Protein AF-A0A1B1LR56-F1 (afdb_monomer_lite)

Foldseek 3Di:
DLVPDDLLVLVLLQVLLCLVPPPDNVVQQVPFDDDPQKGWFKWKAQLVQLHIDRDDDPPVPPPPDDRSIFIDHTQIHNLVVLLVVFDPVDPVSVVSSSLSRSLSSLVCSNPDPDPCVVRPHDPSSSVSNSVVLCDWDQDPVGIRHSVCCVPPPNVVSCVVPPDPPDDDD

Structure (mmCIF, N/CA/C/O backbone):
data_AF-A0A1B1LR56-F1
#
_entry.id   AF-A0A1B1LR56-F1
#
loop_
_atom_site.group_PDB
_atom_site.id
_atom_site.type_symbol
_atom_site.label_atom_id
_atom_site.label_alt_id
_atom_site.label_comp_id
_atom_site.label_asym_id
_atom_site.label_entity_id
_atom_site.label_seq_id
_atom_site.pdbx_PDB_ins_code
_atom_site.Cartn_x
_atom_site.Cartn_y
_atom_site.Cartn_z
_atom_site.occupancy
_atom_site.B_iso_or_equiv
_atom_site.auth_seq_id
_atom_site.auth_comp_id
_atom_site.auth_asym_id
_atom_site.auth_atom_id
_atom_site.pdbx_PDB_model_num
ATOM 1 N N . MET A 1 1 ? -9.926 16.434 1.431 1.00 73.56 1 MET A N 1
ATOM 2 C CA . MET A 1 1 ? -9.501 15.300 0.572 1.00 73.56 1 MET A CA 1
ATOM 3 C C . MET A 1 1 ? -9.455 14.011 1.371 1.00 73.56 1 MET A C 1
ATOM 5 O O . MET A 1 1 ? -10.307 13.180 1.122 1.00 73.56 1 MET A O 1
ATOM 9 N N . LEU A 1 2 ? -8.568 13.867 2.366 1.00 81.00 2 LEU A N 1
ATOM 10 C CA . LEU A 1 2 ? -8.526 12.662 3.217 1.00 81.00 2 LEU A CA 1
ATOM 11 C C . LEU A 1 2 ? -9.817 12.456 4.045 1.00 81.00 2 LEU A C 1
ATOM 13 O O . LEU A 1 2 ? -10.242 11.331 4.253 1.00 81.00 2 LEU A O 1
ATOM 17 N N . GLU A 1 3 ? -10.476 13.548 4.446 1.00 82.62 3 GLU A N 1
ATOM 18 C CA . GLU A 1 3 ? -11.754 13.559 5.191 1.00 82.62 3 GLU A CA 1
ATOM 19 C C . GLU A 1 3 ? -12.938 12.956 4.427 1.00 82.62 3 GLU A C 1
ATOM 21 O O . GLU A 1 3 ? -13.871 12.465 5.048 1.00 82.62 3 GLU A O 1
ATOM 26 N N . ASN A 1 4 ? -12.882 12.951 3.092 1.00 86.56 4 ASN A N 1
ATOM 27 C CA . ASN A 1 4 ? -13.979 12.476 2.245 1.00 86.56 4 ASN A CA 1
ATOM 28 C C . ASN A 1 4 ? -13.796 11.009 1.829 1.00 86.56 4 ASN A C 1
ATOM 30 O O . ASN A 1 4 ? -14.557 10.504 1.009 1.00 86.56 4 ASN A O 1
ATOM 34 N N . LEU A 1 5 ? -12.750 10.348 2.331 1.00 88.44 5 LEU A N 1
ATOM 35 C CA . LEU A 1 5 ? -12.433 8.975 1.969 1.00 88.44 5 LEU A CA 1
ATOM 36 C C . LEU A 1 5 ? -13.263 7.989 2.791 1.00 88.44 5 LEU A C 1
ATOM 38 O O . LEU A 1 5 ? -13.366 8.102 4.019 1.00 88.44 5 LEU A O 1
ATOM 42 N N . SER A 1 6 ? -13.790 6.980 2.099 1.00 90.75 6 SER A N 1
ATOM 43 C CA . SER A 1 6 ? -14.394 5.806 2.734 1.00 90.75 6 SER A CA 1
ATOM 44 C C . SER A 1 6 ? -13.370 5.060 3.595 1.00 90.75 6 SER A C 1
ATOM 46 O O . SER A 1 6 ? -12.160 5.200 3.406 1.00 90.75 6 SER A O 1
ATOM 48 N N . ASP A 1 7 ? -13.835 4.225 4.523 1.00 89.62 7 ASP A N 1
ATOM 49 C CA . ASP A 1 7 ? -12.948 3.463 5.414 1.00 89.62 7 ASP A CA 1
ATOM 50 C C . ASP A 1 7 ? -11.958 2.568 4.641 1.00 89.62 7 ASP A C 1
ATOM 52 O O . ASP A 1 7 ? -10.791 2.462 5.017 1.00 89.62 7 ASP A O 1
ATOM 56 N N . LYS A 1 8 ? -12.376 2.013 3.494 1.00 88.69 8 LYS A N 1
ATOM 57 C CA . LYS A 1 8 ? -11.500 1.228 2.604 1.00 88.69 8 LYS A CA 1
ATOM 58 C C . LYS A 1 8 ? -10.396 2.086 1.987 1.00 88.69 8 LYS A C 1
ATOM 60 O O . LYS A 1 8 ? -9.232 1.702 1.977 1.00 88.69 8 LYS A O 1
ATOM 65 N N . GLN A 1 9 ? -10.744 3.282 1.520 1.00 90.44 9 GLN A N 1
ATOM 66 C CA . GLN A 1 9 ? -9.773 4.220 0.957 1.00 90.44 9 GLN A CA 1
ATOM 67 C C . GLN A 1 9 ? -8.812 4.747 2.028 1.00 90.44 9 GLN A C 1
ATOM 69 O O . GLN A 1 9 ? -7.628 4.920 1.754 1.00 90.44 9 GLN A O 1
ATOM 74 N N . ILE A 1 10 ? -9.283 4.956 3.260 1.00 91.00 10 ILE A N 1
ATOM 75 C CA . ILE A 1 10 ? -8.421 5.282 4.405 1.00 91.00 10 ILE A CA 1
ATOM 76 C C . ILE A 1 10 ? -7.401 4.170 4.648 1.00 91.00 10 ILE A C 1
ATOM 78 O O . ILE A 1 10 ? -6.214 4.454 4.819 1.00 91.00 10 ILE A O 1
ATOM 82 N N . LEU A 1 11 ? -7.841 2.913 4.610 1.00 90.38 11 LEU A N 1
ATOM 83 C CA . LEU A 1 11 ? -6.956 1.767 4.757 1.00 90.38 11 LEU A CA 1
ATOM 84 C C . LEU A 1 11 ? -5.926 1.692 3.620 1.00 90.38 11 LEU A C 1
ATOM 86 O O . LEU A 1 11 ? -4.735 1.535 3.888 1.00 90.38 11 LEU A O 1
ATOM 90 N N . ALA A 1 12 ? -6.352 1.904 2.373 1.00 90.94 12 ALA A N 1
ATOM 91 C CA . ALA A 1 12 ? -5.453 1.966 1.222 1.00 90.94 12 ALA A CA 1
ATOM 92 C C . ALA A 1 12 ? -4.391 3.067 1.386 1.00 90.94 12 ALA A C 1
ATOM 94 O O . ALA A 1 12 ? -3.201 2.822 1.183 1.00 90.94 12 ALA A O 1
ATOM 95 N N . VAL A 1 13 ? -4.788 4.266 1.834 1.00 92.50 13 VAL A N 1
ATOM 96 C CA . VAL A 1 13 ? -3.844 5.353 2.136 1.00 92.50 13 VAL A CA 1
ATOM 97 C C . VAL A 1 13 ? -2.874 4.951 3.244 1.00 92.50 13 VAL A C 1
ATOM 99 O O . VAL A 1 13 ? -1.688 5.264 3.139 1.00 92.50 13 VAL A O 1
ATOM 102 N N . ALA A 1 14 ? -3.333 4.255 4.286 1.00 91.69 14 ALA A N 1
ATOM 103 C CA . ALA A 1 14 ? -2.469 3.789 5.367 1.00 91.69 14 ALA A CA 1
ATOM 104 C C . ALA A 1 14 ? -1.414 2.790 4.867 1.00 91.69 14 ALA A C 1
ATOM 106 O O . ALA A 1 14 ? -0.230 2.949 5.176 1.00 91.69 14 ALA A O 1
ATOM 107 N N . VAL A 1 15 ? -1.820 1.809 4.054 1.00 91.75 15 VAL A N 1
ATOM 108 C CA . VAL A 1 15 ? -0.913 0.810 3.468 1.00 91.75 15 VAL A CA 1
ATOM 109 C C . VAL A 1 15 ? 0.096 1.473 2.539 1.00 91.75 15 VAL A C 1
ATOM 111 O O . VAL A 1 15 ? 1.301 1.287 2.699 1.00 91.75 15 VAL A O 1
ATOM 114 N N . VAL A 1 16 ? -0.365 2.306 1.605 1.00 91.50 16 VAL A N 1
ATOM 115 C CA . VAL A 1 16 ? 0.532 2.982 0.661 1.00 91.50 16 VAL A CA 1
ATOM 116 C C . VAL A 1 16 ? 1.478 3.932 1.390 1.00 91.50 16 VAL A C 1
ATOM 118 O O . VAL A 1 16 ? 2.662 3.964 1.070 1.00 91.50 16 VAL A O 1
ATOM 121 N N . SER A 1 17 ? 1.007 4.664 2.404 1.00 91.25 17 SER A N 1
ATOM 122 C CA . SER A 1 17 ? 1.875 5.532 3.212 1.00 91.25 17 SER A CA 1
ATOM 123 C C . SER A 1 17 ? 2.950 4.726 3.941 1.00 91.25 17 SER A C 1
ATOM 125 O O . SER A 1 17 ? 4.101 5.154 3.987 1.00 91.25 17 SER A O 1
ATOM 127 N N . HIS A 1 18 ? 2.603 3.548 4.471 1.00 90.31 18 HIS A N 1
ATOM 128 C CA . HIS A 1 18 ? 3.571 2.650 5.096 1.00 90.31 18 HIS A CA 1
ATOM 129 C C . HIS A 1 18 ? 4.656 2.204 4.110 1.00 90.31 18 HIS A C 1
ATOM 131 O O . HIS A 1 18 ? 5.837 2.263 4.444 1.00 90.31 18 HIS A O 1
ATOM 137 N N . VAL A 1 19 ? 4.274 1.811 2.893 1.00 89.75 19 VAL A N 1
ATOM 138 C CA . VAL A 1 19 ? 5.228 1.376 1.863 1.00 89.75 19 VAL A CA 1
ATOM 139 C C . VAL A 1 19 ? 6.071 2.541 1.340 1.00 89.75 19 VAL A C 1
ATOM 141 O O . VAL A 1 19 ? 7.285 2.405 1.218 1.00 89.75 19 VAL A O 1
ATOM 144 N N . TYR A 1 20 ? 5.458 3.696 1.083 1.00 88.44 20 TYR A N 1
ATOM 145 C CA . TYR A 1 20 ? 6.136 4.884 0.561 1.00 88.44 20 TYR A CA 1
ATOM 146 C C . TYR A 1 20 ? 7.204 5.419 1.523 1.00 88.44 20 TYR A C 1
ATOM 148 O O . TYR A 1 20 ? 8.300 5.777 1.098 1.00 88.44 20 TYR A O 1
ATOM 156 N N . TYR A 1 21 ? 6.906 5.443 2.826 1.00 88.44 21 TYR A N 1
ATOM 157 C CA . TYR A 1 21 ? 7.860 5.866 3.854 1.00 88.44 21 TYR A CA 1
ATOM 158 C C . TYR A 1 21 ? 8.745 4.726 4.377 1.00 88.44 21 TYR A C 1
ATOM 160 O O . TYR A 1 21 ? 9.568 4.948 5.270 1.00 88.44 21 TYR A O 1
ATOM 168 N N . HIS A 1 22 ? 8.620 3.510 3.833 1.00 86.88 22 HIS A N 1
ATOM 169 C CA . HIS A 1 22 ? 9.461 2.399 4.250 1.00 86.88 22 HIS A CA 1
ATOM 170 C C . HIS A 1 22 ? 10.934 2.696 3.949 1.00 86.88 22 HIS A C 1
ATOM 172 O O . HIS A 1 22 ? 11.285 3.229 2.898 1.00 86.88 22 HIS A O 1
ATOM 178 N N . HIS A 1 23 ? 11.817 2.342 4.884 1.00 82.31 23 HIS A N 1
ATOM 179 C CA . HIS A 1 23 ? 13.239 2.673 4.783 1.00 82.31 23 HIS A CA 1
ATOM 180 C C . HIS A 1 23 ? 13.926 2.038 3.567 1.00 8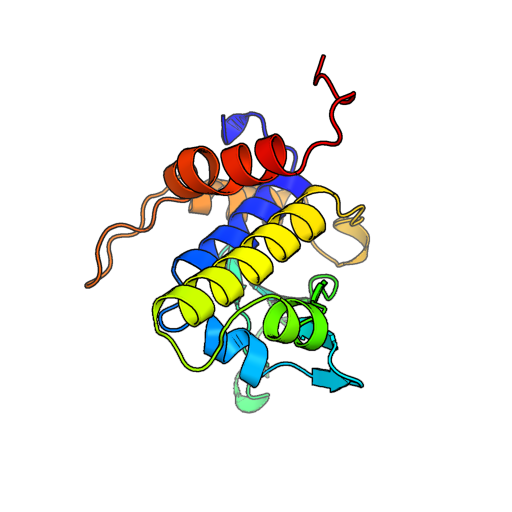2.31 23 HIS A C 1
ATOM 182 O O . HIS A 1 23 ? 14.889 2.605 3.053 1.00 82.31 23 HIS A O 1
ATOM 188 N N . ASP A 1 24 ? 13.424 0.874 3.163 1.00 81.69 24 ASP A N 1
ATOM 189 C CA . ASP A 1 24 ? 13.797 0.126 1.973 1.00 81.69 24 ASP A CA 1
ATOM 190 C C . ASP A 1 24 ? 12.546 -0.594 1.436 1.00 81.69 24 ASP A C 1
ATOM 192 O O . ASP A 1 24 ? 12.234 -1.696 1.893 1.00 81.69 24 ASP A O 1
ATOM 196 N N . PRO A 1 25 ? 11.758 0.006 0.531 1.00 76.12 25 PRO A N 1
ATOM 197 C CA . PRO A 1 25 ? 10.528 -0.608 0.025 1.00 76.12 25 PRO A CA 1
ATOM 198 C C . PRO A 1 25 ? 10.758 -1.962 -0.664 1.00 76.12 25 PRO A C 1
ATOM 200 O O . PRO A 1 25 ? 9.863 -2.803 -0.678 1.00 76.12 25 PRO A O 1
ATOM 203 N N . MET A 1 26 ? 11.963 -2.213 -1.190 1.00 77.00 26 MET A N 1
ATOM 204 C CA . MET A 1 26 ? 12.307 -3.480 -1.843 1.00 77.00 26 MET A CA 1
ATOM 205 C C . MET A 1 26 ? 12.415 -4.636 -0.853 1.00 77.00 26 MET A C 1
ATOM 207 O O . MET A 1 26 ? 12.098 -5.773 -1.209 1.00 77.00 26 MET A O 1
ATOM 211 N N . SER A 1 27 ? 12.805 -4.356 0.392 1.00 80.88 27 SER A N 1
ATOM 212 C CA . SER A 1 27 ? 12.842 -5.372 1.447 1.00 80.88 27 SER A CA 1
ATOM 213 C C . SER A 1 27 ? 11.473 -6.018 1.688 1.00 80.88 27 SER A C 1
ATOM 215 O O . SER A 1 27 ? 11.426 -7.204 1.988 1.00 80.88 27 SER A O 1
ATOM 217 N N . LEU A 1 28 ? 10.373 -5.287 1.455 1.00 79.12 28 LEU A N 1
ATOM 218 C CA . LEU A 1 28 ? 8.999 -5.789 1.585 1.00 79.12 28 LEU A CA 1
ATOM 219 C C . LEU A 1 28 ? 8.681 -6.885 0.563 1.00 79.12 28 LEU A C 1
ATOM 221 O O . LEU A 1 28 ? 7.940 -7.821 0.847 1.00 79.12 28 LEU A O 1
ATOM 225 N N . ILE A 1 29 ? 9.259 -6.760 -0.632 1.00 77.69 29 ILE A N 1
ATOM 226 C CA .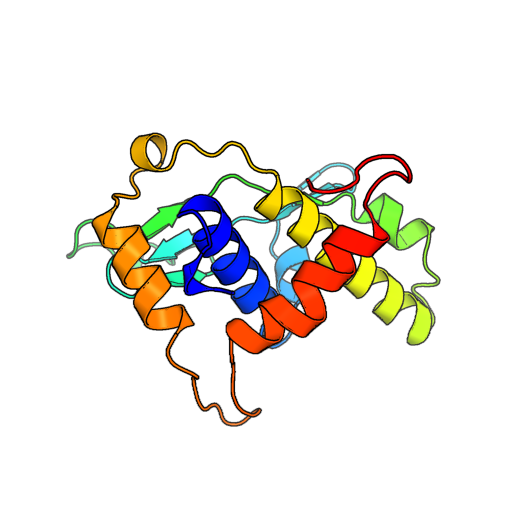 ILE A 1 29 ? 9.152 -7.751 -1.701 1.00 77.69 29 ILE A CA 1
ATOM 227 C C . ILE A 1 29 ? 10.075 -8.933 -1.400 1.00 77.69 29 ILE A C 1
ATOM 229 O O . ILE A 1 29 ? 9.686 -10.082 -1.576 1.00 77.69 29 ILE A O 1
ATOM 233 N N . ALA A 1 30 ? 11.295 -8.675 -0.926 1.00 71.31 30 ALA A N 1
ATOM 234 C CA . ALA A 1 30 ? 12.242 -9.737 -0.588 1.00 71.31 30 ALA A CA 1
ATOM 235 C C . ALA A 1 30 ? 11.742 -10.623 0.568 1.00 71.31 30 ALA A C 1
ATOM 237 O O . ALA A 1 30 ? 12.006 -11.821 0.578 1.00 71.31 30 ALA A O 1
ATOM 238 N N . SER A 1 31 ? 10.999 -10.046 1.516 1.00 65.62 31 SER A N 1
ATOM 239 C CA . SER A 1 31 ? 10.366 -10.759 2.629 1.00 65.62 31 SER A CA 1
ATOM 240 C C . SER A 1 31 ? 9.018 -11.397 2.276 1.00 65.62 31 SER A C 1
ATOM 242 O O . SER A 1 31 ? 8.361 -11.948 3.156 1.00 65.62 31 SER A O 1
ATOM 244 N N . SER A 1 32 ? 8.569 -11.281 1.024 1.00 72.88 32 SER A N 1
ATOM 245 C CA . SER A 1 32 ? 7.283 -11.813 0.573 1.00 72.88 32 SER A CA 1
ATOM 246 C C . SER A 1 32 ? 7.388 -13.264 0.111 1.00 72.88 32 SER A C 1
ATOM 248 O O . SER A 1 32 ? 8.450 -13.735 -0.302 1.00 72.88 32 SER A O 1
ATOM 250 N N . GLU A 1 33 ? 6.263 -13.975 0.137 1.00 74.25 33 GLU A N 1
ATOM 251 C CA . GLU A 1 33 ? 6.177 -15.282 -0.510 1.00 74.25 33 GLU A CA 1
ATOM 252 C C . GLU A 1 33 ? 6.224 -15.078 -2.022 1.00 74.25 33 GLU A C 1
ATOM 254 O O . GLU A 1 33 ? 5.389 -14.370 -2.591 1.00 74.25 33 GLU A O 1
ATOM 259 N N . THR A 1 34 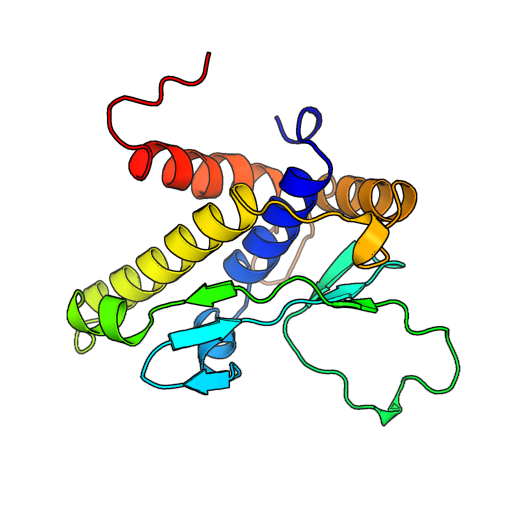? 7.222 -15.681 -2.669 1.00 77.62 34 THR A N 1
ATOM 260 C CA . THR A 1 34 ? 7.403 -15.573 -4.115 1.00 77.62 34 THR A CA 1
ATOM 261 C C . THR A 1 34 ? 7.128 -16.908 -4.785 1.00 77.62 34 THR A C 1
ATOM 263 O O . THR A 1 34 ? 7.814 -17.900 -4.550 1.00 77.62 34 THR A O 1
ATOM 266 N N . GLU A 1 35 ? 6.123 -16.927 -5.655 1.00 78.62 35 GLU A N 1
ATOM 267 C CA . GLU A 1 35 ? 5.762 -18.099 -6.446 1.00 78.62 35 GLU A CA 1
ATOM 268 C C . GLU A 1 35 ? 5.702 -17.698 -7.920 1.00 78.62 35 GLU A C 1
ATOM 270 O O . GLU A 1 35 ? 5.041 -16.733 -8.297 1.00 78.62 35 GLU A O 1
ATOM 275 N N . GLN A 1 36 ? 6.467 -18.393 -8.768 1.00 83.25 36 GLN A N 1
ATOM 276 C CA . GLN A 1 36 ? 6.486 -18.193 -10.227 1.00 83.25 36 GLN A CA 1
ATOM 277 C C . GLN A 1 36 ? 6.763 -16.745 -10.706 1.00 83.25 36 GLN A C 1
ATOM 279 O O . GLN A 1 36 ? 6.536 -16.409 -11.870 1.00 83.25 36 GLN A O 1
ATOM 284 N N . GLY A 1 37 ? 7.344 -15.894 -9.854 1.00 84.75 37 GLY A N 1
ATOM 285 C CA . GLY A 1 37 ? 7.620 -14.489 -10.170 1.00 84.75 37 GLY A CA 1
ATOM 286 C C . GLY A 1 37 ? 6.501 -13.513 -9.794 1.00 84.75 37 GLY A C 1
ATOM 287 O O . GLY A 1 37 ? 6.520 -12.375 -10.270 1.00 84.75 37 GLY A O 1
ATOM 288 N N . ILE A 1 38 ? 5.562 -13.949 -8.955 1.00 89.19 38 ILE A N 1
ATOM 289 C CA . ILE A 1 38 ? 4.572 -13.126 -8.260 1.00 89.19 38 ILE A CA 1
ATOM 290 C C . ILE A 1 38 ? 4.980 -13.055 -6.786 1.00 89.19 38 ILE A C 1
ATOM 292 O O . ILE A 1 38 ? 5.302 -14.079 -6.188 1.00 89.19 38 ILE A O 1
ATOM 296 N N . ALA A 1 39 ? 4.996 -11.852 -6.220 1.00 89.12 39 ALA A N 1
ATOM 297 C CA . ALA A 1 39 ? 5.245 -11.592 -4.807 1.00 89.12 39 ALA A CA 1
ATOM 298 C C . ALA A 1 39 ? 3.918 -11.373 -4.078 1.00 89.12 39 ALA A C 1
ATOM 300 O O . ALA A 1 39 ? 3.152 -10.494 -4.471 1.00 89.12 39 ALA A O 1
ATOM 301 N N . ARG A 1 40 ? 3.652 -12.132 -3.013 1.00 88.12 40 ARG A N 1
ATOM 302 C CA . ARG A 1 40 ? 2.476 -11.944 -2.150 1.00 88.12 40 ARG A CA 1
ATOM 303 C C . ARG A 1 40 ? 2.831 -11.048 -0.971 1.00 88.12 40 ARG A C 1
ATOM 305 O O . ARG A 1 40 ? 3.399 -11.505 0.022 1.00 88.12 40 ARG A O 1
ATOM 312 N N . LEU A 1 41 ? 2.515 -9.760 -1.089 1.00 87.75 41 LEU A N 1
ATOM 313 C CA . LEU A 1 41 ? 2.749 -8.787 -0.025 1.00 87.75 41 LEU A CA 1
ATOM 314 C C . LEU A 1 41 ? 1.677 -8.929 1.058 1.00 87.75 41 LEU A C 1
ATOM 316 O O . LEU A 1 41 ? 0.482 -8.805 0.776 1.00 87.75 41 LEU A O 1
ATOM 320 N N . LYS A 1 42 ? 2.121 -9.163 2.295 1.00 87.6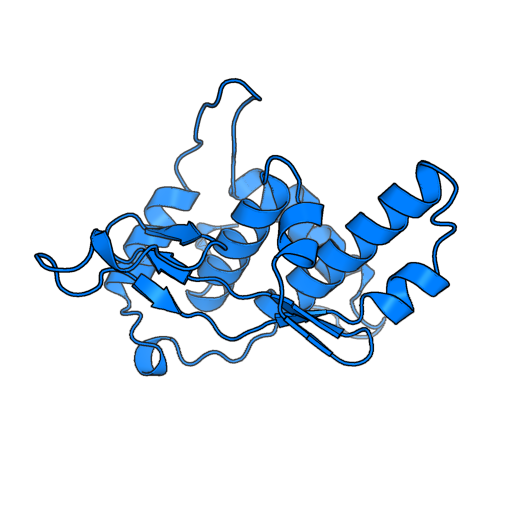9 42 LYS A N 1
ATOM 321 C CA . LYS A 1 42 ? 1.262 -9.293 3.475 1.00 87.69 42 LYS A CA 1
ATOM 322 C C . LYS A 1 42 ? 1.368 -8.041 4.335 1.00 87.69 42 LYS A C 1
ATOM 324 O O . LYS A 1 42 ? 2.469 -7.551 4.597 1.00 87.69 42 LYS A O 1
ATOM 329 N N . PHE A 1 43 ? 0.221 -7.534 4.769 1.00 89.12 43 PHE A N 1
ATOM 330 C CA . PHE A 1 43 ? 0.129 -6.363 5.631 1.00 89.12 43 PHE A CA 1
ATOM 331 C C . PHE A 1 43 ? -0.770 -6.670 6.821 1.00 89.12 43 PHE A C 1
ATOM 333 O O . PHE A 1 43 ? -1.747 -7.402 6.700 1.00 89.12 43 PHE A O 1
ATOM 340 N N . TRP A 1 44 ? -0.465 -6.057 7.956 1.00 89.06 44 TRP A N 1
ATOM 341 C CA . TRP A 1 44 ? -1.273 -6.129 9.166 1.00 89.06 44 TRP A CA 1
ATOM 342 C C . TRP A 1 44 ? -1.574 -4.726 9.662 1.00 89.06 44 TRP A C 1
ATOM 344 O O . TRP A 1 44 ? -0.728 -3.837 9.562 1.00 89.06 44 TRP A O 1
ATOM 354 N N . VAL A 1 45 ? -2.758 -4.543 10.231 1.00 88.56 45 VAL A N 1
ATOM 355 C CA . VAL A 1 45 ? -3.164 -3.323 10.924 1.00 88.56 45 VAL A CA 1
ATOM 356 C C . VAL A 1 45 ? -3.214 -3.605 12.404 1.00 88.56 45 VAL A C 1
ATOM 358 O O . VAL A 1 45 ? -3.955 -4.476 12.843 1.00 88.56 45 VAL A O 1
ATOM 361 N N . ASP A 1 46 ? -2.468 -2.832 13.175 1.00 86.56 46 ASP A N 1
ATOM 362 C CA . ASP A 1 46 ? -2.593 -2.800 14.621 1.00 86.56 46 ASP A CA 1
ATOM 363 C C . ASP A 1 46 ? -3.821 -1.963 15.010 1.00 86.56 46 ASP A C 1
ATOM 365 O O . ASP A 1 46 ? -3.827 -0.748 14.822 1.00 86.56 46 ASP A O 1
ATOM 369 N N . THR A 1 47 ? -4.879 -2.609 15.502 1.00 80.62 47 THR A N 1
ATOM 370 C CA . THR A 1 47 ? -6.183 -1.994 15.809 1.00 80.62 47 THR A CA 1
ATOM 371 C C . THR A 1 47 ? -6.083 -0.957 16.926 1.00 80.62 47 THR A C 1
ATOM 373 O O . THR A 1 47 ? -6.746 0.080 16.894 1.00 80.62 47 THR A O 1
ATOM 376 N N . HIS A 1 48 ? -5.164 -1.162 17.873 1.00 78.69 48 HIS A N 1
ATOM 377 C CA . HIS A 1 48 ? -4.934 -0.226 18.969 1.00 78.69 48 HIS A CA 1
ATOM 378 C C . HIS A 1 48 ? -4.190 1.039 18.517 1.00 78.69 48 HIS A C 1
ATOM 380 O O . HIS A 1 48 ? -4.560 2.160 18.874 1.00 78.69 48 HIS A O 1
ATOM 386 N N . SER A 1 49 ? -3.127 0.885 17.728 1.00 78.25 49 SER A N 1
ATOM 387 C CA . SER A 1 49 ? -2.276 2.008 17.315 1.00 78.25 49 SER A CA 1
ATOM 388 C C . SER A 1 49 ? -2.630 2.604 15.951 1.00 78.25 49 SER A C 1
ATOM 390 O O . SER A 1 49 ? -2.115 3.675 15.618 1.00 78.25 49 SER A O 1
ATOM 392 N N . GLY A 1 50 ? -3.477 1.935 15.167 1.00 79.56 50 GLY A N 1
ATOM 393 C CA . GLY A 1 50 ? -3.825 2.286 13.789 1.00 79.56 50 GLY A CA 1
ATOM 394 C C . GLY A 1 50 ? -2.662 2.145 12.801 1.00 79.56 50 GLY A C 1
ATOM 395 O O . GLY A 1 50 ? -2.697 2.741 11.724 1.00 79.56 50 GLY A O 1
ATOM 396 N N . ARG A 1 51 ? -1.586 1.434 13.171 1.00 84.50 51 ARG A N 1
ATOM 397 C CA . ARG A 1 51 ? -0.362 1.328 12.361 1.00 84.50 51 ARG A CA 1
ATOM 398 C C . ARG A 1 51 ? -0.402 0.124 11.433 1.00 84.50 51 ARG A C 1
ATOM 400 O O . ARG A 1 51 ? -0.709 -0.980 11.868 1.00 84.50 51 ARG A O 1
ATOM 407 N N . VAL A 1 52 ? 0.013 0.337 10.187 1.00 88.38 52 VAL A N 1
ATOM 408 C CA . VAL A 1 52 ? 0.261 -0.745 9.227 1.00 88.38 52 VAL A CA 1
ATOM 409 C C . VAL A 1 52 ? 1.684 -1.281 9.398 1.00 88.38 52 VAL A C 1
ATOM 411 O O . VAL A 1 52 ? 2.624 -0.503 9.583 1.00 88.38 52 VAL A O 1
ATOM 414 N N . THR A 1 53 ? 1.843 -2.602 9.332 1.00 85.75 53 THR A N 1
ATOM 415 C CA . THR A 1 53 ? 3.136 -3.300 9.356 1.00 85.75 53 THR A CA 1
ATOM 416 C C . THR A 1 53 ? 3.189 -4.398 8.298 1.00 85.75 53 THR A C 1
ATOM 418 O O . THR A 1 53 ? 2.156 -4.951 7.940 1.00 85.75 53 THR A O 1
ATOM 421 N N . SER A 1 54 ? 4.390 -4.758 7.854 1.00 79.38 54 SER A N 1
ATOM 422 C CA . SER A 1 54 ? 4.656 -5.805 6.854 1.00 79.38 54 SER A CA 1
ATOM 423 C C . SER A 1 54 ? 5.475 -6.989 7.386 1.00 79.38 54 SER A C 1
ATOM 425 O O . SER A 1 54 ? 5.782 -7.917 6.642 1.00 79.38 54 SER A O 1
ATOM 427 N N . THR A 1 55 ? 5.863 -6.965 8.663 1.00 67.75 55 THR A N 1
ATOM 428 C CA . THR A 1 55 ? 6.638 -8.037 9.292 1.00 67.75 55 THR A CA 1
ATOM 429 C C . THR A 1 55 ? 5.722 -9.023 10.023 1.00 67.75 55 THR A C 1
ATOM 431 O O . THR A 1 55 ? 4.885 -8.584 10.820 1.00 67.75 55 THR A O 1
ATOM 434 N N . PRO A 1 56 ? 5.890 -10.346 9.815 1.00 54.41 56 PRO A N 1
ATOM 435 C CA . PRO A 1 56 ? 5.217 -11.342 10.638 1.00 54.41 56 PRO A CA 1
ATOM 436 C C . PRO A 1 56 ? 5.715 -11.229 12.086 1.00 54.41 56 PRO A C 1
ATOM 438 O O . PRO A 1 56 ? 6.880 -10.912 12.343 1.00 54.41 56 PRO A O 1
ATOM 441 N N . THR A 1 57 ? 4.826 -11.439 13.054 1.00 53.03 57 THR A N 1
ATOM 442 C CA . THR A 1 57 ? 5.177 -11.396 14.477 1.00 53.03 57 THR A CA 1
ATOM 443 C C . THR A 1 57 ? 6.169 -12.499 14.837 1.00 53.03 57 THR A C 1
ATOM 445 O O . THR A 1 57 ? 5.967 -13.658 14.498 1.00 53.03 57 THR A O 1
ATOM 448 N N . ASN A 1 58 ? 7.199 -12.154 15.616 1.00 49.34 58 ASN A N 1
ATOM 449 C CA . ASN A 1 58 ? 7.794 -13.123 16.531 1.00 49.34 58 ASN A CA 1
ATOM 450 C C . ASN A 1 58 ? 6.708 -13.479 17.556 1.00 49.34 58 ASN A C 1
ATOM 452 O O . ASN A 1 58 ? 6.320 -12.623 18.354 1.00 49.34 58 ASN A O 1
ATOM 456 N N . ASP A 1 59 ? 6.233 -14.723 17.546 1.00 47.12 59 ASP A N 1
ATOM 457 C CA . ASP A 1 59 ? 5.158 -15.233 18.416 1.00 47.12 59 ASP A CA 1
ATOM 458 C C . ASP A 1 59 ? 5.418 -15.066 19.928 1.00 47.12 59 ASP A C 1
ATOM 460 O O . ASP A 1 59 ? 4.520 -15.242 20.748 1.00 47.12 59 ASP A O 1
ATOM 464 N N . GLN A 1 60 ? 6.629 -14.673 20.330 1.00 45.09 60 GLN A N 1
ATOM 465 C CA . GLN A 1 60 ? 7.037 -14.580 21.732 1.00 45.09 60 GLN A CA 1
ATOM 466 C C . GLN A 1 60 ? 6.472 -13.376 22.512 1.00 45.09 60 GLN A C 1
ATOM 468 O O . GLN A 1 60 ? 6.608 -13.353 23.731 1.00 45.09 60 GLN A O 1
ATOM 473 N N . VAL A 1 61 ? 5.831 -12.388 21.870 1.00 46.81 61 VAL A N 1
ATOM 474 C CA . VAL A 1 61 ? 5.321 -11.178 22.569 1.00 46.81 61 VAL A CA 1
ATOM 475 C C . VAL A 1 61 ? 3.797 -11.205 22.802 1.00 46.81 61 VAL A C 1
ATOM 477 O O . VAL A 1 61 ? 3.267 -10.366 23.526 1.00 46.81 61 VAL A O 1
ATOM 480 N N . ASN A 1 62 ? 3.068 -12.181 22.248 1.00 45.31 62 ASN A N 1
ATOM 481 C CA . ASN A 1 62 ? 1.597 -12.141 22.169 1.00 45.31 62 ASN A CA 1
ATOM 482 C C . ASN A 1 62 ? 0.828 -12.890 23.275 1.00 45.31 62 ASN A C 1
ATOM 484 O O . ASN A 1 62 ? -0.388 -13.029 23.185 1.00 45.31 62 ASN A O 1
ATOM 488 N N . THR A 1 63 ? 1.470 -13.350 24.348 1.00 48.09 63 THR A N 1
ATOM 489 C CA . THR A 1 63 ? 0.790 -14.182 25.360 1.00 48.09 63 THR A CA 1
ATOM 490 C C . THR A 1 63 ? -0.127 -13.426 26.335 1.00 48.09 63 THR A C 1
ATOM 492 O O . THR A 1 63 ? -0.810 -14.078 27.118 1.00 48.09 63 THR A O 1
ATOM 495 N N . LEU A 1 64 ? -0.182 -12.084 26.320 1.00 45.34 64 LEU A N 1
ATOM 496 C CA . LEU A 1 64 ? -0.898 -11.307 27.356 1.00 45.34 64 LEU A CA 1
ATOM 497 C C . LEU A 1 64 ? -1.978 -10.331 26.859 1.00 45.34 64 LEU A C 1
ATOM 499 O O . LEU A 1 64 ? -2.731 -9.806 27.676 1.00 45.34 64 LEU A O 1
ATOM 503 N N . LEU A 1 65 ? -2.111 -10.093 25.554 1.00 48.03 65 LEU A N 1
ATOM 504 C CA . LEU A 1 65 ? -3.112 -9.179 24.992 1.00 48.03 65 LEU A CA 1
ATOM 505 C C . LEU A 1 65 ? -3.789 -9.860 23.799 1.00 48.03 65 LEU A C 1
ATOM 507 O O . LEU A 1 65 ? -3.096 -10.430 22.959 1.00 48.03 65 LEU A O 1
ATOM 511 N N . LYS A 1 66 ? -5.133 -9.814 23.724 1.00 51.78 66 LYS A N 1
ATOM 512 C CA . LYS A 1 66 ? -5.903 -10.201 22.522 1.00 51.78 66 LYS A CA 1
ATOM 513 C C . LYS A 1 66 ? -5.173 -9.649 21.303 1.00 51.78 66 LYS A C 1
ATOM 515 O O . LYS A 1 66 ? -4.939 -8.445 21.289 1.00 51.78 66 LYS A O 1
ATOM 520 N N . ALA A 1 67 ? -4.807 -10.514 20.353 1.00 55.94 67 ALA A N 1
ATOM 521 C CA . ALA A 1 67 ? -3.956 -10.155 19.223 1.00 55.94 67 ALA A CA 1
ATOM 522 C C . ALA A 1 67 ? -4.473 -8.856 18.577 1.00 55.94 67 ALA A C 1
ATOM 524 O O . ALA A 1 67 ? -5.510 -8.880 17.913 1.00 55.94 67 ALA A O 1
ATOM 525 N N . PRO A 1 68 ? -3.805 -7.709 18.798 1.00 74.12 68 PRO A N 1
ATOM 526 C CA . PRO A 1 68 ? -4.345 -6.400 18.448 1.00 74.12 68 PRO A CA 1
ATOM 527 C C . PRO A 1 68 ? -4.101 -6.104 16.969 1.00 74.12 68 PRO A C 1
ATOM 529 O O . PRO A 1 68 ? -3.912 -4.955 16.595 1.00 74.12 68 PRO A O 1
ATOM 532 N N . ARG A 1 69 ? -3.983 -7.141 16.132 1.00 80.56 69 ARG A N 1
ATOM 533 C CA . ARG A 1 69 ? -3.561 -7.031 14.741 1.00 80.56 69 ARG A CA 1
ATOM 534 C C . ARG A 1 69 ? -4.466 -7.837 13.835 1.00 80.56 69 ARG A C 1
ATOM 536 O O . ARG A 1 69 ? -4.642 -9.033 14.039 1.00 80.56 69 ARG A O 1
ATOM 543 N N . VAL A 1 70 ? -4.980 -7.163 12.819 1.00 86.81 70 VAL A N 1
ATOM 544 C CA . VAL A 1 70 ? -5.788 -7.743 11.751 1.00 86.81 70 VAL A CA 1
ATOM 545 C C . VAL A 1 70 ? -4.923 -7.882 10.508 1.00 86.81 70 VAL A C 1
ATOM 547 O O . VAL A 1 70 ? -4.276 -6.921 10.094 1.00 86.81 70 VAL A O 1
ATOM 550 N N . GLU A 1 71 ? -4.899 -9.073 9.919 1.00 87.12 71 GLU A N 1
ATOM 551 C CA . GLU A 1 71 ? -4.263 -9.301 8.623 1.00 87.12 71 GLU A CA 1
ATOM 552 C C . GLU A 1 71 ? -5.132 -8.732 7.499 1.00 87.12 71 GLU A C 1
ATOM 554 O O . GLU A 1 71 ? -6.344 -8.948 7.453 1.00 87.12 71 GLU A O 1
ATOM 559 N N . LEU A 1 72 ? -4.506 -7.984 6.595 1.00 87.94 72 LEU A N 1
ATOM 560 C CA . LEU A 1 72 ? -5.154 -7.458 5.403 1.00 87.94 72 LEU A CA 1
ATOM 561 C C . LEU A 1 72 ? -5.059 -8.464 4.252 1.00 87.94 72 LEU A C 1
ATOM 563 O O . LEU A 1 72 ? -4.100 -9.240 4.197 1.00 87.94 72 LEU A O 1
ATOM 567 N N . PRO A 1 73 ? -5.991 -8.409 3.284 1.00 85.69 73 PRO A N 1
ATOM 568 C CA . PRO A 1 73 ? -5.890 -9.199 2.066 1.00 85.69 73 PRO A CA 1
ATOM 569 C C . PRO A 1 73 ? -4.535 -9.019 1.385 1.00 85.69 73 PRO A C 1
ATOM 571 O O . PRO A 1 73 ? -4.005 -7.906 1.285 1.00 85.69 73 PRO A O 1
ATOM 574 N N . HIS A 1 74 ? -3.969 -10.134 0.928 1.00 87.44 74 HIS A N 1
ATOM 575 C CA . HIS A 1 74 ? -2.667 -10.132 0.274 1.00 87.44 74 HIS A CA 1
ATOM 576 C C . HIS A 1 74 ? -2.754 -9.393 -1.054 1.00 87.44 74 HIS A C 1
ATOM 578 O O . HIS A 1 74 ? -3.732 -9.525 -1.789 1.00 87.44 74 HIS A O 1
ATOM 584 N N . VAL A 1 75 ? -1.699 -8.650 -1.380 1.00 87.88 75 VAL A N 1
ATOM 585 C CA . VAL A 1 75 ? -1.557 -8.052 -2.708 1.00 87.88 75 VAL A CA 1
ATOM 586 C C . VAL A 1 75 ? -0.552 -8.861 -3.501 1.00 87.88 75 VAL A C 1
ATOM 588 O O . VAL A 1 75 ? 0.615 -8.968 -3.119 1.00 87.88 75 VAL A O 1
ATOM 591 N N . GLU A 1 76 ? -1.013 -9.423 -4.611 1.00 90.06 76 GLU A N 1
ATOM 592 C CA . GLU A 1 76 ? -0.171 -10.143 -5.556 1.00 90.06 76 GLU A CA 1
ATOM 593 C C . GLU A 1 76 ? 0.488 -9.158 -6.519 1.00 90.06 76 GLU A C 1
ATOM 595 O O . GLU A 1 76 ? -0.185 -8.477 -7.280 1.00 90.06 76 GLU A O 1
ATOM 600 N N . VAL A 1 77 ? 1.816 -9.084 -6.497 1.00 90.06 77 VAL A N 1
ATOM 601 C CA . VAL A 1 77 ? 2.594 -8.164 -7.329 1.00 90.06 77 VAL A CA 1
ATOM 602 C C . VAL A 1 77 ? 3.380 -8.963 -8.372 1.00 90.06 77 VAL A C 1
ATOM 604 O O . VAL A 1 77 ? 4.224 -9.781 -7.992 1.00 90.06 77 VAL A O 1
ATOM 607 N N . PRO A 1 78 ? 3.193 -8.737 -9.686 1.00 90.62 78 PRO A N 1
ATOM 608 C CA . PRO A 1 78 ? 3.866 -9.500 -10.740 1.00 90.62 78 PRO A CA 1
ATOM 609 C C . PRO A 1 78 ? 5.317 -9.028 -10.962 1.00 90.62 78 PRO A C 1
ATOM 611 O O . PRO A 1 78 ? 5.686 -8.513 -12.022 1.00 90.62 78 PRO A O 1
ATOM 614 N N . ILE A 1 79 ? 6.172 -9.232 -9.957 1.00 91.06 79 ILE A N 1
ATOM 615 C CA . ILE A 1 79 ? 7.548 -8.717 -9.901 1.00 91.06 79 ILE A CA 1
ATOM 616 C C . ILE A 1 79 ? 8.410 -9.155 -11.087 1.00 91.06 79 ILE A C 1
ATOM 618 O O . ILE A 1 79 ? 9.210 -8.371 -11.589 1.00 91.06 79 ILE A O 1
ATOM 622 N N . ARG A 1 80 ? 8.232 -10.373 -11.608 1.00 88.88 80 ARG A N 1
ATOM 623 C CA . ARG A 1 80 ? 8.998 -10.836 -12.774 1.00 88.88 80 ARG A CA 1
ATOM 624 C C . ARG A 1 80 ? 8.619 -10.077 -14.041 1.00 88.88 80 ARG A C 1
ATOM 626 O O . ARG A 1 80 ? 9.487 -9.838 -14.876 1.00 88.88 80 ARG A O 1
ATOM 633 N N . SER A 1 81 ? 7.345 -9.720 -14.195 1.00 90.25 81 SER A N 1
ATOM 634 C CA . SER A 1 81 ? 6.880 -8.924 -15.333 1.00 90.25 81 SER A CA 1
ATOM 635 C C . SER A 1 81 ? 7.480 -7.521 -15.266 1.00 90.25 81 SER A C 1
ATOM 637 O O . SER A 1 81 ? 8.139 -7.083 -16.205 1.00 90.25 81 SER A O 1
ATOM 639 N N . PHE A 1 82 ? 7.383 -6.871 -14.102 1.00 91.31 82 PHE A N 1
ATOM 640 C CA . PHE A 1 82 ? 7.960 -5.542 -13.891 1.00 91.31 82 PHE A CA 1
ATOM 641 C C . PHE A 1 82 ? 9.476 -5.524 -14.083 1.00 91.31 82 PHE A C 1
ATOM 643 O O . PHE A 1 82 ? 9.999 -4.611 -14.716 1.00 91.31 82 PHE A O 1
ATOM 650 N N . ALA A 1 83 ? 10.186 -6.545 -13.599 1.00 87.19 83 ALA A N 1
ATOM 651 C CA . ALA A 1 83 ? 11.631 -6.651 -13.769 1.00 87.19 83 ALA A CA 1
ATOM 652 C C . ALA A 1 83 ? 12.048 -6.870 -15.233 1.00 87.19 83 ALA A C 1
ATOM 654 O O . ALA A 1 83 ? 13.130 -6.446 -15.613 1.00 87.19 83 ALA A O 1
ATOM 655 N N . LYS A 1 84 ? 11.215 -7.511 -16.065 1.00 88.94 84 LYS A N 1
ATOM 656 C CA . LYS A 1 84 ? 11.484 -7.669 -17.507 1.00 88.94 84 LYS A CA 1
ATOM 657 C C . LYS A 1 84 ? 11.262 -6.379 -18.293 1.00 88.94 84 LYS A C 1
ATOM 659 O O . LYS A 1 84 ? 11.947 -6.156 -19.284 1.00 88.94 84 LYS A O 1
ATOM 664 N N . SER A 1 85 ? 10.316 -5.552 -17.857 1.00 88.62 85 SER A N 1
ATOM 665 C CA . SER A 1 85 ? 9.998 -4.269 -18.494 1.00 88.62 85 SER A CA 1
ATOM 666 C C . SER A 1 85 ? 10.969 -3.143 -18.120 1.00 88.62 85 SER A C 1
ATOM 668 O O . SER A 1 85 ? 10.853 -2.043 -18.650 1.00 88.62 85 SER A O 1
ATOM 670 N N . ASN A 1 86 ? 11.915 -3.396 -17.212 1.00 87.94 86 ASN A N 1
ATOM 671 C CA . ASN A 1 86 ? 12.870 -2.412 -16.715 1.00 87.94 86 ASN A CA 1
ATOM 672 C C . ASN A 1 86 ? 14.308 -2.928 -16.850 1.00 87.94 86 ASN A C 1
ATOM 674 O O . ASN A 1 86 ? 14.590 -4.096 -16.593 1.00 87.94 86 ASN A O 1
ATOM 678 N N . ASP A 1 87 ? 15.254 -2.045 -17.175 1.00 87.44 87 ASP A N 1
ATOM 679 C CA . ASP A 1 87 ? 16.677 -2.391 -17.127 1.00 87.44 87 ASP A CA 1
ATOM 680 C C . ASP A 1 87 ? 17.187 -2.395 -15.676 1.00 87.44 87 ASP A C 1
ATOM 682 O O . ASP A 1 87 ? 17.633 -1.382 -15.128 1.00 87.44 87 ASP A O 1
ATOM 686 N N . MET A 1 88 ? 17.130 -3.566 -15.045 1.00 86.69 88 MET A N 1
ATOM 687 C CA . MET A 1 88 ? 17.531 -3.762 -13.649 1.00 86.69 88 MET A CA 1
ATOM 688 C C . MET A 1 88 ? 19.039 -3.587 -13.403 1.00 86.69 88 MET A C 1
ATOM 690 O O . MET A 1 88 ? 19.470 -3.495 -12.244 1.00 86.69 88 MET A O 1
ATOM 694 N N . THR A 1 89 ? 19.857 -3.519 -14.458 1.00 87.38 89 THR A N 1
ATOM 695 C CA . THR A 1 89 ? 21.299 -3.266 -14.331 1.00 87.38 89 THR A CA 1
ATOM 696 C C . THR A 1 89 ? 21.592 -1.789 -14.062 1.00 87.38 89 THR A C 1
ATOM 698 O O . THR A 1 89 ? 22.571 -1.470 -13.386 1.00 87.38 89 THR A O 1
ATOM 701 N N . MET A 1 90 ? 20.687 -0.897 -14.477 1.00 87.31 90 MET A N 1
ATOM 702 C CA . MET A 1 90 ? 20.853 0.549 -14.391 1.00 87.31 90 MET A CA 1
ATOM 703 C C . MET A 1 90 ? 20.055 1.160 -13.226 1.00 87.31 90 MET A C 1
ATOM 705 O O . MET A 1 90 ? 18.913 0.767 -12.973 1.00 87.31 90 MET A O 1
ATOM 709 N N . PRO A 1 91 ? 20.579 2.194 -12.534 1.00 85.12 91 PRO A N 1
ATOM 710 C CA . PRO A 1 91 ? 19.847 2.873 -11.460 1.00 85.12 91 PRO A CA 1
ATOM 711 C C . PRO A 1 91 ? 18.477 3.418 -11.888 1.00 85.12 91 PRO A C 1
ATOM 713 O O . PRO A 1 91 ? 17.544 3.435 -11.090 1.00 85.12 91 PRO A O 1
ATOM 716 N N . ALA A 1 92 ? 18.346 3.861 -13.142 1.00 85.12 92 ALA A N 1
ATOM 717 C CA . ALA A 1 92 ? 17.083 4.353 -13.684 1.00 85.12 92 ALA A CA 1
ATOM 718 C C . ALA A 1 92 ? 16.031 3.242 -13.817 1.00 85.12 92 ALA A C 1
ATOM 720 O O . ALA A 1 92 ? 14.907 3.433 -13.362 1.00 85.12 92 ALA A O 1
ATOM 721 N N . GLY A 1 93 ? 16.396 2.071 -14.350 1.00 83.62 93 GLY A N 1
ATOM 722 C CA . GLY A 1 93 ? 15.461 0.948 -14.458 1.00 83.62 93 GLY A CA 1
ATOM 723 C C . GLY A 1 93 ? 15.088 0.364 -13.095 1.00 83.62 93 GLY A C 1
ATOM 724 O O . GLY A 1 93 ? 13.929 0.031 -12.876 1.00 83.62 93 GLY A O 1
ATOM 725 N N . ARG A 1 94 ? 16.001 0.367 -12.113 1.00 84.88 94 ARG A N 1
ATOM 726 C CA . ARG A 1 94 ? 15.654 0.015 -10.719 1.00 84.88 94 ARG A CA 1
ATOM 727 C C . ARG A 1 94 ? 14.611 0.959 -10.115 1.00 84.88 94 ARG A C 1
ATOM 729 O O . ARG A 1 94 ? 13.710 0.499 -9.420 1.00 84.88 94 ARG A O 1
ATOM 736 N N . ARG A 1 95 ? 14.700 2.267 -10.388 1.00 85.06 95 ARG A N 1
ATOM 737 C CA . ARG A 1 95 ? 13.664 3.232 -9.974 1.00 85.06 95 ARG A CA 1
ATOM 738 C C . ARG A 1 95 ? 12.340 2.987 -10.695 1.00 85.06 95 ARG A C 1
ATOM 740 O O . ARG A 1 95 ? 11.303 3.020 -10.043 1.00 85.06 95 ARG A O 1
ATOM 747 N N . GLY A 1 96 ? 12.382 2.699 -11.997 1.00 86.31 96 GLY A N 1
ATOM 748 C CA . GLY A 1 96 ? 11.199 2.329 -12.781 1.00 86.31 96 GLY A CA 1
ATOM 749 C C . GLY A 1 96 ? 10.497 1.086 -12.232 1.00 86.31 96 GLY A C 1
ATOM 750 O O . GLY A 1 96 ? 9.285 1.096 -12.052 1.00 86.31 96 GLY A O 1
ATOM 751 N N . PHE A 1 97 ? 11.258 0.064 -11.835 1.00 87.56 97 PHE A N 1
ATOM 752 C CA . PHE A 1 97 ? 10.726 -1.128 -11.177 1.00 87.56 97 PHE A CA 1
ATOM 753 C C . PHE A 1 97 ? 9.991 -0.803 -9.869 1.00 87.56 97 PHE A C 1
ATOM 755 O O . PHE A 1 97 ? 8.853 -1.232 -9.680 1.00 87.56 97 PHE A O 1
ATOM 762 N N . VAL A 1 98 ? 10.619 -0.028 -8.975 1.00 84.88 98 VAL A N 1
ATOM 763 C CA . VAL A 1 98 ? 10.001 0.382 -7.700 1.00 84.88 98 VAL A CA 1
ATOM 764 C C . VAL A 1 98 ? 8.722 1.176 -7.954 1.00 84.88 98 VAL A C 1
ATOM 766 O O . VAL A 1 98 ? 7.719 0.948 -7.282 1.00 84.88 98 VAL A O 1
ATOM 769 N N . HIS A 1 99 ? 8.740 2.064 -8.949 1.00 87.12 99 HIS A N 1
ATOM 770 C CA . HIS A 1 99 ? 7.560 2.813 -9.362 1.00 87.12 99 HIS A CA 1
ATOM 771 C C . HIS A 1 99 ? 6.435 1.879 -9.827 1.00 87.12 99 HIS A C 1
ATOM 773 O O . HIS A 1 99 ? 5.334 1.970 -9.302 1.00 87.12 99 HIS A O 1
ATOM 779 N N . SER A 1 100 ? 6.711 0.918 -10.719 1.00 89.69 100 SER A N 1
ATOM 780 C CA . SER A 1 100 ? 5.710 -0.066 -11.166 1.00 89.69 100 SER A CA 1
ATOM 781 C C . SER A 1 100 ? 5.103 -0.863 -10.008 1.00 89.69 100 SER A C 1
ATOM 783 O O . SER A 1 100 ? 3.895 -1.090 -9.989 1.00 89.69 100 SER A O 1
ATOM 785 N N . VAL A 1 101 ? 5.914 -1.263 -9.022 1.00 88.94 101 VAL A N 1
ATOM 786 C CA . VAL A 1 101 ? 5.415 -1.952 -7.821 1.00 88.94 101 VAL A CA 1
ATOM 787 C C . VAL A 1 101 ? 4.499 -1.045 -6.999 1.00 88.94 101 VAL A C 1
ATOM 789 O O . VAL A 1 101 ? 3.420 -1.479 -6.601 1.00 88.94 101 VAL A O 1
ATOM 792 N N . LEU A 1 102 ? 4.910 0.202 -6.749 1.00 87.69 102 LEU A N 1
ATOM 793 C CA . LEU A 1 102 ? 4.116 1.170 -5.990 1.00 87.69 102 LEU A CA 1
ATOM 794 C C . LEU A 1 102 ? 2.785 1.467 -6.678 1.00 87.69 102 LEU A C 1
ATOM 796 O O . LEU A 1 102 ? 1.749 1.404 -6.024 1.00 87.69 102 LEU A O 1
ATOM 800 N N . THR A 1 103 ? 2.800 1.737 -7.982 1.00 90.25 103 THR A N 1
ATOM 801 C CA . THR A 1 103 ? 1.589 1.993 -8.765 1.00 90.25 103 THR A CA 1
ATOM 802 C C . THR A 1 103 ? 0.642 0.797 -8.716 1.00 90.25 103 THR A C 1
ATOM 804 O O . THR A 1 103 ? -0.534 0.954 -8.400 1.00 90.25 103 THR A O 1
ATOM 807 N N . HIS A 1 104 ? 1.157 -0.419 -8.919 1.00 90.75 104 HIS A N 1
ATOM 808 C CA . HIS A 1 104 ? 0.340 -1.627 -8.835 1.00 90.75 104 HIS A CA 1
ATOM 809 C C . HIS A 1 104 ? -0.286 -1.807 -7.447 1.00 90.75 104 HIS A C 1
ATOM 811 O O . HIS A 1 104 ? -1.477 -2.092 -7.336 1.00 90.75 104 HIS A O 1
ATOM 817 N N . LEU A 1 105 ? 0.499 -1.595 -6.386 1.00 89.25 105 LEU A N 1
ATOM 818 C CA . LEU A 1 105 ? 0.010 -1.653 -5.012 1.00 89.25 105 LEU A CA 1
ATOM 819 C C . LEU A 1 105 ? -1.082 -0.606 -4.760 1.00 89.25 105 LEU A C 1
ATOM 821 O O . LEU A 1 105 ? -2.085 -0.931 -4.134 1.00 89.25 105 LEU A O 1
ATOM 825 N N . ILE A 1 106 ? -0.899 0.626 -5.242 1.00 90.88 106 ILE A N 1
ATOM 826 C CA . ILE A 1 106 ? -1.884 1.706 -5.118 1.00 90.88 106 ILE A CA 1
ATOM 827 C C . ILE A 1 106 ? -3.198 1.290 -5.768 1.00 90.88 106 ILE A C 1
ATOM 829 O O . ILE A 1 106 ? -4.236 1.323 -5.109 1.00 90.88 106 ILE A O 1
ATOM 833 N N . THR A 1 107 ? -3.154 0.849 -7.023 1.00 89.31 107 THR A N 1
ATOM 834 C CA . THR A 1 107 ? -4.348 0.450 -7.771 1.00 89.31 107 THR A CA 1
ATOM 835 C C . THR A 1 107 ? -5.041 -0.740 -7.110 1.00 89.31 107 THR A C 1
ATOM 837 O O . THR A 1 107 ? -6.257 -0.706 -6.915 1.00 89.31 107 THR A O 1
ATOM 840 N N . ALA A 1 108 ? -4.286 -1.758 -6.685 1.00 88.38 108 ALA A N 1
ATOM 841 C CA . ALA A 1 108 ? -4.832 -2.934 -6.012 1.00 88.38 108 ALA A CA 1
ATOM 842 C C . ALA A 1 108 ? -5.482 -2.587 -4.664 1.00 88.38 108 ALA A C 1
ATOM 844 O O . ALA A 1 108 ? -6.600 -3.011 -4.390 1.00 88.38 108 ALA A O 1
ATOM 845 N N . GLN A 1 109 ? -4.815 -1.780 -3.834 1.00 88.56 109 GLN A N 1
ATOM 846 C CA . GLN A 1 109 ? -5.338 -1.372 -2.527 1.00 88.56 109 GLN A CA 1
ATOM 847 C C . GLN A 1 109 ? -6.559 -0.458 -2.661 1.00 88.56 109 GLN A C 1
ATOM 849 O O . GLN A 1 109 ? -7.518 -0.590 -1.905 1.00 88.56 109 GLN A O 1
ATOM 854 N N . TRP A 1 110 ? -6.550 0.456 -3.633 1.00 87.38 110 TRP A N 1
ATOM 855 C CA . TRP A 1 110 ? -7.642 1.405 -3.837 1.00 87.38 110 TRP A CA 1
ATOM 856 C C . TRP A 1 110 ? -8.907 0.756 -4.406 1.00 87.38 110 TRP A C 1
ATOM 858 O O . TRP A 1 110 ? -10.013 1.158 -4.053 1.00 87.38 110 TRP A O 1
ATOM 868 N N . SER A 1 111 ? -8.744 -0.237 -5.283 1.00 81.88 111 SER A N 1
ATOM 869 C CA . SER A 1 111 ? -9.852 -0.971 -5.911 1.00 81.88 111 SER A CA 1
ATOM 870 C C . SER A 1 111 ? -10.335 -2.175 -5.100 1.00 81.88 111 SER A C 1
ATOM 872 O O . SER A 1 111 ? -11.299 -2.826 -5.494 1.00 81.88 111 SER A O 1
ATOM 874 N N . SER A 1 112 ? -9.689 -2.484 -3.972 1.00 78.19 112 SER A N 1
ATOM 875 C CA . SER A 1 112 ? -9.989 -3.691 -3.211 1.00 78.19 112 SER A CA 1
ATOM 876 C C . SER A 1 112 ? -11.390 -3.652 -2.595 1.00 78.19 112 SER A C 1
ATOM 878 O O . SER A 1 112 ? -11.713 -2.812 -1.747 1.00 78.19 112 SER A O 1
ATOM 880 N N . GLU A 1 113 ? -12.223 -4.622 -2.968 1.00 73.81 113 GLU A N 1
ATOM 881 C CA . GLU A 1 113 ? -13.518 -4.864 -2.335 1.00 73.81 113 GLU A CA 1
ATOM 882 C C . GLU A 1 113 ? -13.344 -5.655 -1.031 1.00 73.81 113 GLU A C 1
ATOM 884 O O . GLU A 1 113 ? -13.788 -6.788 -0.892 1.00 73.81 113 GLU A O 1
ATOM 889 N N . VAL A 1 114 ? -12.688 -5.051 -0.039 1.00 77.31 114 VAL A N 1
ATOM 890 C CA . VAL A 1 114 ? -12.557 -5.669 1.289 1.00 77.31 114 VAL A CA 1
ATOM 891 C C . VAL A 1 114 ? -13.806 -5.388 2.113 1.00 77.31 114 VAL A C 1
ATOM 893 O O . VAL A 1 114 ? -14.197 -4.231 2.279 1.00 77.31 114 VAL A O 1
ATOM 896 N N . GLU A 1 115 ? -14.433 -6.429 2.645 1.00 83.81 115 GLU A N 1
ATOM 897 C CA . GLU A 1 115 ? -15.415 -6.307 3.724 1.00 83.81 115 GLU A CA 1
ATOM 898 C C . GLU A 1 115 ? -14.657 -6.222 5.056 1.00 83.81 115 GLU A C 1
ATOM 900 O O . GLU A 1 115 ? -14.100 -7.208 5.539 1.00 83.81 115 GLU A O 1
ATOM 905 N N . LEU A 1 116 ? -14.543 -5.001 5.591 1.00 84.75 116 LEU A N 1
ATOM 906 C CA . LEU A 1 116 ? -13.687 -4.690 6.744 1.00 84.75 116 LEU A CA 1
ATOM 907 C C . LEU A 1 116 ? -14.121 -5.444 8.009 1.00 84.75 116 LEU A C 1
ATOM 909 O O . LEU A 1 116 ? -13.283 -5.937 8.759 1.00 84.75 116 LEU A O 1
ATOM 913 N N . ASP A 1 117 ? -15.425 -5.611 8.190 1.00 84.56 117 ASP A N 1
ATOM 914 C CA . ASP A 1 117 ? -16.039 -6.382 9.265 1.00 84.56 117 ASP A CA 1
ATOM 915 C C . ASP A 1 117 ? -15.665 -7.870 9.202 1.00 84.56 117 ASP A C 1
ATOM 917 O O . ASP A 1 117 ? -15.347 -8.464 10.233 1.00 84.56 117 ASP A O 1
ATOM 921 N N . LYS A 1 118 ? -15.607 -8.463 8.000 1.00 85.38 118 LYS A N 1
ATOM 922 C CA . LYS A 1 118 ? -15.209 -9.871 7.813 1.00 85.38 118 LYS A CA 1
ATOM 923 C C . LYS A 1 118 ? -13.756 -10.144 8.184 1.00 85.38 118 LYS A C 1
ATOM 925 O O . LYS A 1 118 ? -13.449 -11.249 8.626 1.00 85.38 118 LYS A O 1
ATOM 930 N N . ILE A 1 119 ? -12.870 -9.163 8.016 1.00 84.06 119 ILE A N 1
ATOM 931 C CA . ILE A 1 119 ? -11.468 -9.281 8.444 1.00 84.06 119 ILE A CA 1
ATOM 932 C C . ILE A 1 119 ? -11.260 -8.846 9.901 1.00 84.06 119 ILE A C 1
ATOM 934 O O . ILE A 1 119 ? -10.162 -8.986 10.425 1.00 84.06 119 ILE A O 1
ATOM 938 N N . GLY A 1 120 ? -12.306 -8.380 10.591 1.00 84.88 120 GLY A N 1
ATOM 939 C CA . GLY A 1 120 ? -12.247 -8.011 12.005 1.00 84.88 120 GLY A CA 1
ATOM 940 C C . GLY A 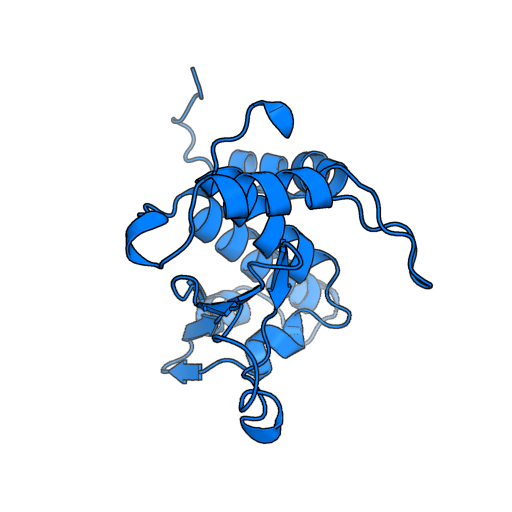1 120 ? -11.838 -6.561 12.274 1.00 84.88 120 GLY A C 1
ATOM 941 O O . GLY A 1 120 ? -11.442 -6.255 13.396 1.00 84.88 120 GLY A O 1
ATOM 942 N N . LEU A 1 121 ? -11.936 -5.672 11.279 1.00 87.31 121 LEU A N 1
ATOM 943 C CA . LEU A 1 121 ? -11.817 -4.224 11.465 1.00 87.31 121 LEU A CA 1
ATOM 944 C C . LEU A 1 121 ? -13.196 -3.601 11.676 1.00 87.31 121 LEU A C 1
ATOM 946 O O . LEU A 1 121 ? -14.079 -3.676 10.821 1.00 87.31 121 LEU A O 1
ATOM 950 N N . THR A 1 122 ? -13.368 -2.944 12.817 1.00 88.25 122 THR A N 1
ATOM 951 C CA . THR A 1 122 ? -14.581 -2.197 13.149 1.00 88.25 122 THR A CA 1
ATOM 952 C C . THR A 1 122 ? -14.507 -0.755 12.640 1.00 88.25 122 THR A C 1
ATOM 954 O O . THR A 1 122 ? -13.436 -0.222 12.345 1.00 88.25 122 THR A O 1
ATOM 957 N N . THR A 1 123 ? -15.649 -0.064 12.600 1.00 86.12 123 THR A N 1
ATOM 958 C CA . THR A 1 123 ? -15.693 1.378 12.303 1.00 86.12 123 THR A CA 1
ATOM 959 C C . THR A 1 123 ? -14.853 2.202 13.288 1.00 86.12 123 THR A C 1
ATOM 961 O O . THR A 1 123 ? -14.277 3.221 12.908 1.00 86.12 123 THR A O 1
ATOM 964 N N . GLU A 1 124 ? -14.748 1.772 14.549 1.00 87.75 124 GLU A N 1
ATOM 965 C CA . GLU A 1 124 ? -13.905 2.434 15.551 1.00 87.75 124 GLU A CA 1
ATOM 966 C C . GLU A 1 124 ? -12.417 2.308 15.201 1.00 87.75 124 GLU A C 1
ATOM 968 O O . GLU A 1 124 ? -11.696 3.309 15.230 1.00 87.75 124 GLU A O 1
ATOM 973 N N . ASP A 1 125 ? -11.979 1.128 14.756 1.00 89.00 125 ASP A N 1
ATOM 974 C CA . ASP A 1 125 ? -10.607 0.909 14.284 1.00 89.00 125 ASP A CA 1
ATOM 975 C C . ASP A 1 125 ? -10.297 1.801 13.076 1.00 89.00 125 ASP A C 1
ATOM 977 O O . ASP A 1 125 ? -9.256 2.461 13.024 1.00 89.00 125 ASP A O 1
ATOM 981 N N . CYS A 1 126 ? -11.229 1.903 12.124 1.00 88.06 126 CYS A N 1
ATOM 982 C CA . CYS A 1 126 ? -11.090 2.785 10.966 1.00 88.06 126 CYS A CA 1
ATOM 983 C C . CYS A 1 126 ? -11.012 4.263 11.364 1.00 88.06 126 CYS A C 1
ATOM 985 O O . CYS A 1 126 ? -10.196 5.009 10.815 1.00 88.06 126 CYS A O 1
ATOM 987 N N . ASN A 1 127 ? -11.798 4.692 12.353 1.00 88.81 127 ASN A N 1
ATOM 988 C CA . ASN A 1 127 ? -11.717 6.043 12.904 1.00 88.81 127 ASN A CA 1
ATOM 989 C C . ASN A 1 127 ? -10.380 6.302 13.608 1.00 88.81 127 ASN A C 1
ATOM 991 O O . ASN A 1 127 ? -9.806 7.384 13.451 1.00 88.81 127 ASN A O 1
ATOM 995 N N . ASN A 1 128 ? -9.844 5.310 14.319 1.00 88.31 128 ASN A N 1
ATOM 996 C CA . ASN A 1 128 ? -8.520 5.395 14.921 1.00 88.31 128 ASN A CA 1
ATOM 997 C C . ASN A 1 128 ? -7.440 5.564 13.841 1.00 88.31 128 ASN A C 1
ATOM 999 O O . ASN A 1 128 ? -6.695 6.544 13.881 1.00 88.31 128 ASN A O 1
ATOM 1003 N N . ILE A 1 129 ? -7.412 4.701 12.818 1.00 90.06 129 ILE A N 1
ATOM 1004 C CA . ILE A 1 129 ? -6.485 4.811 11.673 1.00 90.06 129 ILE A CA 1
ATOM 1005 C C . ILE A 1 129 ? -6.596 6.194 11.028 1.00 90.06 129 ILE A C 1
ATOM 1007 O O . ILE A 1 129 ? -5.593 6.889 10.857 1.00 90.06 129 ILE A O 1
ATOM 1011 N N . ARG A 1 130 ? -7.824 6.632 10.729 1.00 90.31 130 ARG A N 1
ATOM 1012 C CA . ARG A 1 130 ? -8.119 7.946 10.150 1.00 90.31 130 ARG A CA 1
ATOM 1013 C C . ARG A 1 130 ? -7.502 9.068 10.992 1.00 90.31 130 ARG A C 1
ATOM 1015 O O . ARG A 1 130 ? -6.774 9.898 10.450 1.00 90.31 130 ARG A O 1
ATOM 1022 N N . SER A 1 131 ? -7.708 9.062 12.311 1.00 89.00 131 SER A N 1
ATOM 1023 C CA . SER A 1 131 ? -7.129 10.063 13.223 1.00 89.00 131 SER A CA 1
ATOM 1024 C C . SER A 1 131 ? -5.593 10.108 13.171 1.00 89.00 131 SER A C 1
ATOM 1026 O O . SER A 1 131 ? -4.991 11.186 13.204 1.00 89.00 131 SER A O 1
ATOM 1028 N N . LYS A 1 132 ? -4.940 8.947 13.022 1.00 86.81 132 LYS A N 1
ATOM 1029 C CA . LYS A 1 132 ? -3.479 8.856 12.909 1.00 86.81 132 LYS A CA 1
ATOM 1030 C C . LYS A 1 132 ? -2.975 9.401 11.584 1.00 86.81 132 LYS A C 1
ATOM 1032 O O . LYS A 1 132 ? -1.993 10.134 11.586 1.00 86.81 132 LYS A O 1
ATOM 1037 N N . LEU A 1 133 ? -3.655 9.111 10.475 1.00 89.12 133 LEU A N 1
ATOM 1038 C CA . LEU A 1 133 ? -3.280 9.636 9.157 1.00 89.12 133 LEU A CA 1
ATOM 1039 C C . LEU A 1 133 ? -3.393 11.164 9.075 1.00 89.12 133 LEU A C 1
ATOM 1041 O O . LEU A 1 133 ? -2.647 11.793 8.323 1.00 89.12 133 LEU A O 1
ATOM 1045 N N . PHE A 1 134 ? -4.290 11.772 9.856 1.00 88.25 134 PHE A N 1
ATOM 1046 C CA . PHE A 1 134 ? -4.389 13.229 9.954 1.00 88.25 134 PHE A CA 1
ATOM 1047 C C . PHE A 1 134 ? -3.218 13.885 10.679 1.00 88.25 134 PHE A C 1
ATOM 1049 O O . PHE A 1 134 ? -2.996 15.081 10.500 1.00 88.25 134 PHE A O 1
ATOM 1056 N N . THR A 1 135 ? -2.466 13.126 11.474 1.00 88.31 135 THR A N 1
ATOM 1057 C CA . THR A 1 135 ? -1.391 13.664 12.302 1.00 88.31 135 THR A CA 1
ATOM 1058 C C . THR A 1 135 ? -0.042 13.423 11.618 1.00 88.31 135 THR A C 1
ATOM 1060 O O . THR A 1 135 ? 0.390 12.272 11.525 1.00 88.31 135 THR A O 1
ATOM 1063 N N . PRO A 1 136 ? 0.665 14.471 11.151 1.00 88.50 136 PRO A N 1
ATOM 1064 C CA . PRO A 1 136 ? 2.002 14.310 10.593 1.00 88.50 136 PRO A CA 1
ATOM 1065 C C . PRO A 1 136 ? 2.960 13.736 11.636 1.00 88.50 136 PRO A C 1
ATOM 1067 O O . PRO A 1 136 ? 2.942 14.137 12.801 1.00 88.50 136 PRO A O 1
ATOM 1070 N N . LYS A 1 137 ? 3.835 12.825 11.214 1.00 88.44 137 LYS A N 1
ATOM 1071 C CA . LYS A 1 137 ? 4.802 12.180 12.101 1.00 88.44 137 LYS A CA 1
ATOM 1072 C C . LYS A 1 137 ? 6.209 12.649 11.761 1.00 88.44 137 LYS A C 1
ATOM 1074 O O . LYS A 1 137 ? 6.717 12.394 10.673 1.00 88.44 137 LYS A O 1
ATOM 1079 N N . VAL A 1 138 ? 6.846 13.335 12.706 1.00 88.00 138 VAL A N 1
ATOM 1080 C CA . VAL A 1 138 ? 8.235 13.782 12.559 1.00 88.00 138 VAL A CA 1
ATOM 1081 C C . VAL A 1 138 ? 9.165 12.603 12.817 1.00 88.00 138 VAL A C 1
ATOM 1083 O O . VAL A 1 138 ? 9.078 11.940 13.851 1.00 88.00 138 VAL A O 1
ATOM 1086 N N . THR A 1 139 ? 10.060 12.339 11.872 1.00 84.00 139 THR A N 1
ATOM 1087 C CA . THR A 1 139 ? 11.093 11.306 11.972 1.00 84.00 139 THR A CA 1
ATOM 1088 C C . THR A 1 139 ? 12.466 11.907 11.668 1.00 84.00 139 THR A C 1
ATOM 1090 O O . THR A 1 139 ? 12.543 12.980 11.065 1.00 84.00 139 THR A O 1
ATOM 1093 N N . PRO A 1 140 ? 13.572 11.215 11.997 1.00 84.12 140 PRO A N 1
ATOM 1094 C CA . PRO A 1 140 ? 14.914 11.664 11.617 1.00 84.12 140 PRO A CA 1
ATOM 1095 C C . PRO A 1 140 ? 15.120 11.842 10.103 1.00 84.12 140 PRO A C 1
ATOM 1097 O O . PRO A 1 140 ? 16.061 12.511 9.692 1.00 84.12 140 PRO A O 1
ATOM 1100 N N . ARG A 1 141 ? 14.261 11.241 9.267 1.00 78.44 141 ARG A N 1
ATOM 1101 C CA . ARG A 1 141 ? 14.322 11.320 7.798 1.00 78.44 141 ARG A CA 1
ATOM 1102 C C . ARG A 1 141 ? 13.406 12.398 7.210 1.00 78.44 141 ARG A C 1
ATOM 1104 O O . ARG A 1 141 ? 13.376 12.567 5.996 1.00 78.44 141 ARG A O 1
ATOM 1111 N N . GLY A 1 142 ? 12.664 13.110 8.057 1.00 86.62 142 GLY A N 1
ATOM 1112 C CA . GLY A 1 142 ? 11.683 14.113 7.660 1.00 86.62 142 GLY A CA 1
ATOM 1113 C C . GLY A 1 142 ? 10.288 13.815 8.202 1.00 86.62 142 GLY A C 1
ATOM 1114 O O . GLY A 1 142 ? 10.095 12.970 9.080 1.00 86.62 142 GLY A O 1
ATOM 1115 N N . THR A 1 143 ? 9.305 14.539 7.679 1.00 88.12 143 THR A N 1
ATOM 1116 C CA . THR A 1 143 ? 7.912 14.444 8.119 1.00 88.12 143 THR A CA 1
ATOM 1117 C C . THR A 1 143 ? 7.140 13.475 7.234 1.00 88.12 143 THR A C 1
ATOM 1119 O O . THR A 1 143 ? 6.984 13.701 6.036 1.00 88.12 143 THR A O 1
ATOM 1122 N N . GLU A 1 144 ? 6.619 12.412 7.837 1.00 90.88 144 GLU A N 1
ATOM 1123 C CA . GLU A 1 144 ? 5.689 11.487 7.196 1.00 90.88 144 GLU A CA 1
ATOM 1124 C C . GLU A 1 144 ? 4.281 12.102 7.239 1.00 90.88 144 GLU A C 1
ATOM 1126 O O . GLU A 1 144 ? 3.756 12.400 8.316 1.00 90.88 144 GLU A O 1
ATOM 1131 N N . CYS A 1 145 ? 3.667 12.329 6.077 1.00 91.31 145 CYS A N 1
ATOM 1132 C CA . CYS A 1 145 ? 2.368 12.983 5.957 1.00 91.31 145 CYS A CA 1
ATOM 1133 C C . CYS A 1 145 ? 1.478 12.251 4.948 1.00 91.31 145 CYS A C 1
ATOM 1135 O O . CYS A 1 145 ? 1.625 12.402 3.734 1.00 91.31 145 CYS A O 1
ATOM 1137 N N . ALA A 1 146 ? 0.493 11.501 5.447 1.00 90.94 146 ALA A N 1
ATOM 1138 C CA . ALA A 1 146 ? -0.424 10.727 4.607 1.00 90.94 146 ALA A CA 1
ATOM 1139 C C . ALA A 1 146 ? -1.220 11.605 3.624 1.00 90.94 146 ALA A C 1
ATOM 1141 O O . ALA A 1 146 ? -1.499 11.193 2.501 1.00 90.94 146 ALA A O 1
ATOM 1142 N N . LYS A 1 147 ? -1.527 12.856 3.999 1.00 91.62 147 LYS A N 1
ATOM 1143 C CA . LYS A 1 147 ? -2.175 13.825 3.099 1.00 91.62 147 LYS A CA 1
ATOM 1144 C C . LYS A 1 147 ? -1.303 14.157 1.881 1.00 91.62 147 LYS A C 1
ATOM 1146 O O . LYS A 1 147 ? -1.841 14.322 0.790 1.00 91.62 147 LYS A O 1
ATOM 1151 N N . GLN A 1 148 ? 0.019 14.244 2.055 1.00 90.81 148 GLN A N 1
ATOM 1152 C CA . GLN A 1 148 ? 0.952 14.469 0.946 1.00 90.81 148 GLN A CA 1
ATOM 1153 C C . GLN A 1 148 ? 1.088 13.224 0.070 1.00 90.81 148 GLN A C 1
ATOM 1155 O O . GLN A 1 148 ? 1.082 13.357 -1.149 1.00 90.81 148 GLN A O 1
ATOM 1160 N N . VAL A 1 149 ? 1.142 12.027 0.666 1.00 91.06 149 VAL A N 1
ATOM 1161 C CA . VAL A 1 149 ? 1.138 10.760 -0.088 1.00 91.06 149 VAL A CA 1
ATOM 1162 C C . VAL A 1 149 ? -0.128 10.645 -0.936 1.00 91.06 149 VAL A C 1
ATOM 1164 O O . VAL A 1 149 ? -0.049 10.357 -2.127 1.00 91.06 149 VAL A O 1
ATOM 1167 N N . LEU A 1 150 ? -1.296 10.949 -0.363 1.00 91.69 150 LEU A N 1
ATOM 1168 C CA . LEU A 1 150 ? -2.557 10.946 -1.100 1.00 91.69 150 LEU A CA 1
ATOM 1169 C C . LEU A 1 150 ? -2.515 11.892 -2.311 1.00 91.69 150 LEU A C 1
ATOM 1171 O O . LEU A 1 150 ? -2.836 11.478 -3.420 1.00 91.69 150 LEU A O 1
ATOM 1175 N N . ALA A 1 151 ? -2.114 13.147 -2.101 1.00 90.38 151 ALA A N 1
ATOM 1176 C CA . ALA A 1 151 ? -2.162 14.179 -3.135 1.00 90.38 151 ALA A CA 1
ATOM 1177 C C . ALA A 1 151 ? -1.100 14.008 -4.232 1.00 90.38 151 ALA A C 1
ATOM 1179 O O . ALA A 1 151 ? -1.390 14.257 -5.397 1.00 90.38 151 ALA A O 1
ATOM 1180 N N . ASN A 1 152 ? 0.113 13.593 -3.862 1.00 89.06 152 ASN A N 1
ATOM 1181 C CA . ASN A 1 152 ? 1.274 13.635 -4.754 1.00 89.06 152 ASN A CA 1
ATOM 1182 C C . ASN A 1 152 ? 1.700 12.259 -5.273 1.00 89.06 152 ASN A C 1
ATOM 1184 O O . ASN A 1 152 ? 2.548 12.197 -6.156 1.00 89.06 152 ASN A O 1
ATOM 1188 N N . VAL A 1 153 ? 1.167 11.171 -4.711 1.00 89.69 153 VAL A N 1
ATOM 1189 C CA . VAL A 1 153 ? 1.554 9.801 -5.080 1.00 89.69 153 VAL A CA 1
ATOM 1190 C C . VAL A 1 153 ? 0.328 8.998 -5.494 1.00 89.69 153 VAL A C 1
ATOM 1192 O O . VAL A 1 153 ? 0.250 8.549 -6.631 1.00 89.69 153 VAL A O 1
ATOM 1195 N N . ILE A 1 154 ? -0.658 8.860 -4.603 1.00 91.25 154 ILE A N 1
ATOM 1196 C CA . ILE A 1 154 ? -1.824 7.996 -4.842 1.00 91.25 154 ILE A CA 1
ATOM 1197 C C . ILE A 1 154 ? -2.697 8.542 -5.970 1.00 91.25 154 ILE A C 1
ATOM 1199 O O . ILE A 1 154 ? -2.959 7.832 -6.931 1.00 91.25 154 ILE A O 1
ATOM 1203 N N . ILE A 1 155 ? -3.150 9.795 -5.872 1.00 90.44 155 ILE A N 1
ATOM 1204 C CA . ILE A 1 155 ? -4.056 10.369 -6.876 1.00 90.44 155 ILE A CA 1
ATOM 1205 C C . ILE A 1 155 ? -3.414 10.408 -8.271 1.00 90.44 155 ILE A C 1
ATOM 1207 O O . ILE A 1 155 ? -4.072 9.956 -9.205 1.00 90.44 155 ILE A O 1
ATOM 1211 N N . PRO A 1 156 ? -2.162 10.879 -8.446 1.00 88.31 156 PRO A N 1
ATOM 1212 C CA . PRO A 1 156 ? -1.504 10.835 -9.749 1.00 88.31 156 PRO A CA 1
ATOM 1213 C C . PRO A 1 156 ? -1.419 9.420 -10.325 1.00 88.31 156 PRO A C 1
ATOM 1215 O O . PRO A 1 156 ? -1.816 9.224 -11.468 1.00 88.31 156 PRO A O 1
ATOM 1218 N N . ALA A 1 157 ? -1.012 8.429 -9.521 1.00 87.38 157 ALA A N 1
ATOM 1219 C CA . ALA A 1 157 ? -0.939 7.036 -9.961 1.00 87.38 157 ALA A CA 1
ATOM 1220 C C . ALA A 1 157 ? -2.303 6.503 -10.428 1.00 87.38 157 ALA A C 1
ATOM 1222 O O . ALA A 1 157 ? -2.391 5.861 -11.469 1.00 87.38 157 ALA A O 1
ATOM 1223 N N . LEU A 1 158 ? -3.380 6.819 -9.702 1.00 86.50 158 LEU A N 1
ATOM 1224 C CA . LEU A 1 158 ? -4.734 6.422 -10.091 1.00 86.50 158 LEU A CA 1
ATOM 1225 C C . LEU A 1 158 ? -5.211 7.118 -11.372 1.00 86.50 158 LEU A C 1
ATOM 1227 O O . LEU A 1 158 ? -5.981 6.528 -12.117 1.00 86.50 158 LEU A O 1
ATOM 1231 N N . VAL A 1 159 ? -4.791 8.360 -11.631 1.00 84.56 159 VAL A N 1
ATOM 1232 C CA . VAL A 1 159 ? -5.172 9.108 -12.842 1.00 84.56 159 VAL A CA 1
ATOM 1233 C C . VAL A 1 159 ? -4.390 8.643 -14.069 1.00 84.56 159 VAL A C 1
ATOM 1235 O O . VAL A 1 159 ? -4.979 8.532 -15.141 1.00 84.56 159 VAL A O 1
ATOM 1238 N N . GLU A 1 160 ? -3.095 8.364 -13.926 1.00 72.69 160 GLU A N 1
ATOM 1239 C CA . GLU A 1 160 ? -2.242 7.885 -15.022 1.00 72.69 160 GLU A CA 1
ATOM 1240 C C . GLU A 1 160 ? -2.613 6.465 -15.481 1.00 72.69 160 GLU A C 1
ATOM 1242 O O . GLU A 1 160 ? -2.564 6.187 -16.678 1.00 72.69 160 GLU A O 1
ATOM 1247 N N . ASP A 1 161 ? -3.058 5.602 -14.561 1.00 61.38 161 ASP A N 1
ATOM 1248 C CA . ASP A 1 161 ? -3.504 4.231 -14.856 1.00 61.38 161 ASP A CA 1
ATOM 1249 C C . ASP A 1 161 ? -5.012 4.110 -15.154 1.00 61.38 161 ASP A C 1
ATOM 1251 O O . ASP A 1 161 ? -5.506 3.008 -15.418 1.00 61.38 161 ASP A O 1
ATOM 1255 N N . MET A 1 162 ? -5.781 5.209 -15.137 1.00 46.28 162 MET A N 1
ATOM 1256 C CA . MET A 1 162 ? -7.183 5.148 -15.557 1.00 46.28 162 MET A CA 1
ATOM 1257 C C . MET A 1 162 ? -7.248 4.813 -17.056 1.00 46.28 162 MET A C 1
ATOM 1259 O O . MET A 1 162 ? -6.705 5.562 -17.874 1.00 46.28 162 MET A O 1
ATOM 1263 N N . PRO A 1 163 ? -7.952 3.739 -17.474 1.00 43.75 163 PRO A N 1
ATOM 1264 C CA . PRO A 1 163 ? -8.242 3.547 -18.888 1.00 43.75 163 PRO A CA 1
ATOM 1265 C C . PRO A 1 163 ? -8.962 4.802 -19.389 1.00 43.75 163 PRO A C 1
ATOM 1267 O O . PRO A 1 163 ? -9.834 5.328 -18.696 1.00 43.75 163 PRO A O 1
ATOM 1270 N N . ALA A 1 164 ? -8.600 5.283 -20.583 1.00 40.91 164 ALA A N 1
ATOM 1271 C CA . ALA A 1 164 ? -8.946 6.606 -21.128 1.00 40.91 164 ALA A CA 1
ATOM 1272 C C . ALA A 1 164 ? -10.457 6.969 -21.196 1.00 40.91 164 ALA A C 1
ATOM 1274 O O . ALA A 1 164 ? -10.811 8.035 -21.697 1.00 40.91 164 ALA A O 1
ATOM 1275 N N . GLY A 1 165 ? -11.357 6.111 -20.710 1.00 40.62 165 GLY A N 1
ATOM 1276 C CA . GLY A 1 165 ? -12.800 6.331 -20.620 1.00 40.62 165 GLY A CA 1
ATOM 1277 C C . GLY A 1 165 ? -13.366 6.547 -19.210 1.00 40.62 165 GLY A C 1
ATOM 1278 O O . GLY A 1 165 ? -14.533 6.913 -19.102 1.00 40.62 165 GLY A O 1
ATOM 1279 N N . SER A 1 166 ? -12.599 6.364 -18.133 1.00 41.59 166 SER A N 1
ATOM 1280 C CA . SER A 1 166 ? -13.134 6.471 -16.766 1.00 41.59 166 SER A CA 1
ATOM 1281 C C . SER A 1 166 ? -13.089 7.912 -16.260 1.00 41.59 166 SER A C 1
ATOM 1283 O O . SER A 1 166 ? -12.271 8.274 -15.424 1.00 41.59 166 SER A O 1
ATOM 1285 N N . LYS A 1 167 ? -13.963 8.780 -16.775 1.00 37.34 167 LYS A N 1
ATOM 1286 C CA . LYS A 1 167 ? -14.192 10.079 -16.130 1.00 37.34 167 LYS A CA 1
ATOM 1287 C C . LYS A 1 167 ? -14.924 9.837 -14.813 1.00 37.34 167 LYS A C 1
ATOM 1289 O O . LYS A 1 167 ? -16.060 9.375 -14.810 1.00 37.34 167 LYS A O 1
ATOM 1294 N N . ILE A 1 168 ? -14.252 10.144 -13.709 1.00 37.03 168 ILE A N 1
ATOM 1295 C CA . ILE A 1 168 ? -14.868 10.243 -12.387 1.00 37.03 168 ILE A CA 1
ATOM 1296 C C . ILE A 1 168 ? -15.910 11.370 -12.475 1.00 37.03 168 ILE A C 1
ATOM 1298 O O . ILE A 1 168 ? -15.546 12.520 -12.731 1.00 37.03 168 ILE A O 1
ATOM 1302 N N . HIS A 1 169 ? -17.187 11.001 -12.361 1.00 34.66 169 HIS A N 1
ATOM 1303 C CA . HIS A 1 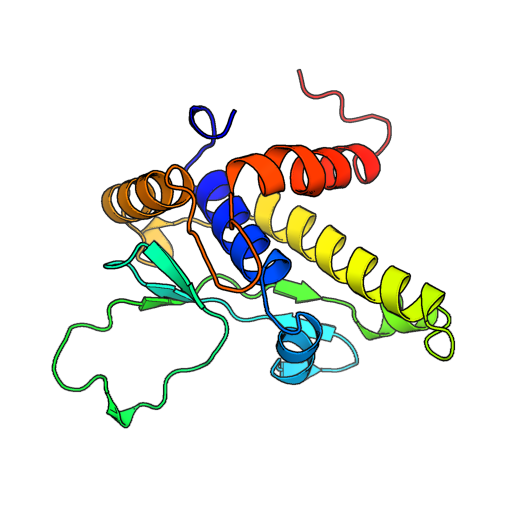169 ? -18.321 11.916 -12.221 1.00 34.66 169 HIS A CA 1
ATOM 1304 C C . HIS A 1 169 ? -18.498 12.335 -10.763 1.00 34.66 169 HIS A C 1
ATOM 1306 O O . HIS A 1 169 ? -18.292 11.471 -9.879 1.00 34.66 169 HIS A O 1
#

Organism: Vibrio parahaemolyticus (NCBI:txid670)

Radius of gyration: 16.48 Å; chains: 1; bounding box: 40×34×48 Å

Secondary structure (DSSP, 8-state):
-GGG--HHHHHHHHHHHHHHT-S-HHHHHHTSEEETTEEEE--EEETTTTEEE-SPP-GGG-SSS---EEEPPPEEE-HHHHHHSS-TTSHHHHHHHHHHHHHHHHHHHHH----TTTTT--HHHHHHHHHHHTS-EEETTEEE-HHHHIIIIIHHHHHHTS-TT----

Sequence (169 aa):
MLENLSDKQILAVAVVSHVYYHHDPMSLIASSETEQGIARLKFWVDTHSGRVTSTPTNDQVNTLLKAPRVELPHVEVPIRSFAKSNDMTMPAGRRGFVHSVLTHLITAQWSSEVELDKIGLTTEDCNNIRSKLFTPKVTPRGTECAKQVLANVIIPALVEDMPAGSKIH

pLDDT: mean 81.08, std 14.14, range [34.66, 92.5]